Protein AF-A0A3Q2Q1E4-F1 (afdb_monomer_lite)

Secondary structure (DSSP, 8-state):
----------------------TT-----BPPPPPPTTEEEEESS--SS--BPTT-EEEEEESTTEEEES-SEEEB-TTS-BTTTTS--EEEEEEE-TTSSS--EEEEEE-SS-EEEE-

Organism: Fundulus heteroclitus (NCBI:txid8078)

Sequence (119 aa):
RLVLTAAISTPVYNIARGGGETPGGTEFCCAIIRPPRDGGIRYRGLTQEQILPVDYEIEYICRGNRVIVGPKVRKCLPNGTWTDMTQPSRCCKSFISSGLSKHIPQVACRERSQISIQK

pLDDT: mean 70.76, std 18.86, range [31.14, 94.81]

InterPro domains:
  IPR000436 Sushi/SCR/CCP domain [cd00033] (57-83)
  IPR035976 Sushi/SCR/CCP superfamily [SSF57535] (29-88)

Foldseek 3Di:
DDDDPPPPPPVCPVPPVPQDDDPPDRQQFADDDDAAVQWDKDFPPDDPDDTHGFQGKIAIGHHDQWDKDWDGMWGQHSNRYIPPPVIDIHTWHWDQDPPDPDRDTWTWGDDVPDTDTDD

Radius of gyration: 18.71 Å; chains: 1; bounding box: 48×50×46 Å

Structure (mmCIF, N/CA/C/O backbone):
data_AF-A0A3Q2Q1E4-F1
#
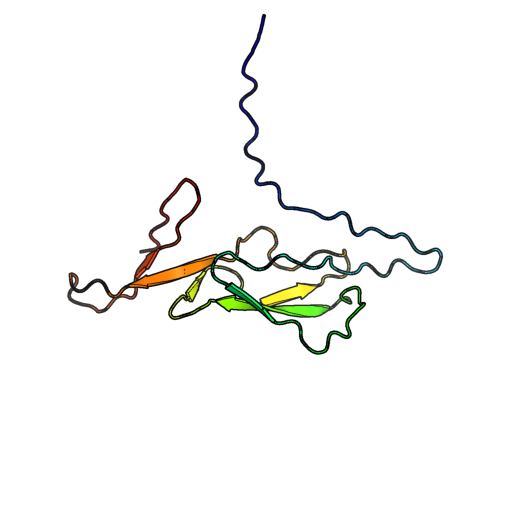_entry.id   AF-A0A3Q2Q1E4-F1
#
loop_
_atom_site.group_PDB
_atom_site.id
_atom_site.type_symbol
_atom_site.label_atom_id
_atom_site.label_alt_id
_atom_site.label_comp_id
_atom_site.label_asym_id
_atom_site.label_entity_id
_atom_site.label_seq_id
_atom_site.pdbx_PDB_ins_code
_atom_site.Cartn_x
_atom_site.Cartn_y
_atom_site.Cartn_z
_atom_site.occupancy
_atom_site.B_iso_or_equiv
_atom_site.auth_seq_id
_atom_site.auth_comp_id
_atom_site.auth_asym_id
_atom_site.auth_atom_id
_atom_site.pdbx_PDB_model_num
ATOM 1 N N . ARG A 1 1 ? -7.265 40.738 -12.253 1.00 44.59 1 ARG A N 1
ATOM 2 C CA . ARG A 1 1 ? -6.795 40.068 -11.015 1.00 44.59 1 ARG A CA 1
ATOM 3 C C . ARG A 1 1 ? -7.721 38.885 -10.743 1.00 44.59 1 ARG A C 1
ATOM 5 O O . ARG A 1 1 ? -8.764 39.086 -10.144 1.00 44.59 1 ARG A O 1
ATOM 12 N N . LEU A 1 2 ? -7.386 37.698 -11.252 1.00 31.14 2 LEU A N 1
ATOM 13 C CA . LEU A 1 2 ? -8.059 36.442 -10.907 1.00 31.14 2 LEU A CA 1
ATOM 14 C C . LEU A 1 2 ? -7.108 35.666 -9.994 1.00 31.14 2 LEU A C 1
ATOM 16 O O . LEU A 1 2 ? -5.985 35.371 -10.391 1.00 31.14 2 LEU A O 1
ATOM 20 N N . VAL A 1 3 ? -7.543 35.377 -8.775 1.00 45.53 3 VAL A N 1
ATOM 21 C CA . VAL A 1 3 ? -6.897 34.425 -7.868 1.00 45.53 3 VAL A CA 1
ATOM 22 C C . VAL A 1 3 ? -7.976 33.427 -7.471 1.00 45.53 3 VAL A C 1
ATOM 24 O O . VAL A 1 3 ? -9.114 33.844 -7.273 1.00 45.53 3 VAL A O 1
ATOM 27 N N . LEU A 1 4 ? -7.573 32.158 -7.335 1.00 37.19 4 LEU A N 1
ATOM 28 C CA . LEU A 1 4 ? -8.321 30.965 -6.899 1.00 37.19 4 LEU A CA 1
ATOM 29 C C . LEU A 1 4 ? -8.584 29.938 -8.011 1.00 37.19 4 LEU A C 1
ATOM 31 O O . LEU A 1 4 ? -9.699 29.459 -8.188 1.00 37.19 4 LEU A O 1
ATOM 35 N N . THR A 1 5 ? -7.525 29.478 -8.683 1.00 43.81 5 THR A N 1
ATOM 36 C CA . THR A 1 5 ? -7.490 28.048 -9.016 1.00 43.81 5 THR A CA 1
ATOM 37 C C . THR A 1 5 ? -7.312 27.307 -7.699 1.00 43.81 5 THR A C 1
ATOM 39 O O . THR A 1 5 ? -6.246 27.376 -7.083 1.00 43.81 5 THR A O 1
ATOM 42 N N . ALA A 1 6 ? -8.393 26.682 -7.233 1.00 40.47 6 ALA A N 1
ATOM 43 C CA . ALA A 1 6 ? -8.384 25.776 -6.100 1.00 40.47 6 ALA A CA 1
ATOM 44 C C . ALA A 1 6 ? -7.168 24.852 -6.212 1.00 40.47 6 ALA A C 1
ATOM 46 O O . ALA A 1 6 ? -6.958 24.210 -7.242 1.00 40.47 6 ALA A O 1
ATOM 47 N N . ALA A 1 7 ? -6.347 24.850 -5.162 1.00 42.97 7 ALA A N 1
ATOM 48 C CA . ALA A 1 7 ? -5.230 23.942 -5.025 1.00 42.97 7 ALA A CA 1
ATOM 49 C C . ALA A 1 7 ? -5.754 22.527 -5.261 1.00 42.97 7 ALA A C 1
ATOM 51 O O . ALA A 1 7 ? -6.541 22.003 -4.470 1.00 42.97 7 ALA A O 1
ATOM 52 N N . ILE A 1 8 ? -5.352 21.939 -6.384 1.00 47.53 8 ILE A N 1
ATOM 53 C CA . ILE A 1 8 ? -5.587 20.537 -6.665 1.00 47.53 8 ILE A CA 1
ATOM 54 C C . ILE A 1 8 ? -4.911 19.804 -5.512 1.00 47.53 8 ILE A C 1
ATOM 56 O O . ILE A 1 8 ? -3.688 19.766 -5.394 1.00 47.53 8 ILE A O 1
ATOM 60 N N . SER A 1 9 ? -5.739 19.274 -4.621 1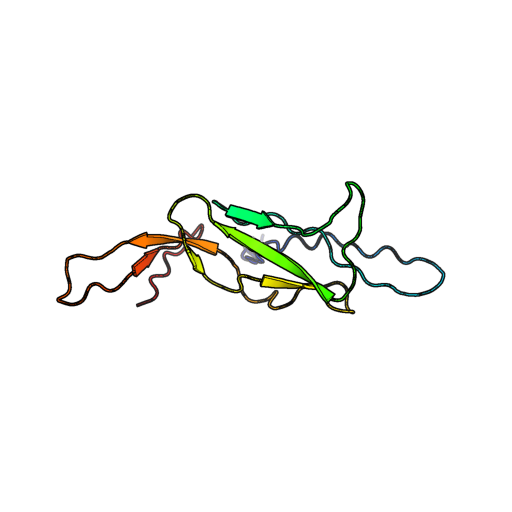.00 43.66 9 SER A N 1
ATOM 61 C CA . SER A 1 9 ? -5.395 18.281 -3.619 1.00 43.66 9 SER A CA 1
ATOM 62 C C . SER A 1 9 ? -4.996 16.992 -4.347 1.00 43.66 9 SER A C 1
ATOM 64 O O . SER A 1 9 ? -5.640 15.955 -4.207 1.00 43.66 9 SER A O 1
ATOM 66 N N . THR A 1 10 ? -3.936 17.030 -5.152 1.00 44.50 10 THR A N 1
ATOM 67 C CA . THR A 1 10 ? -3.188 15.815 -5.419 1.00 44.50 10 THR A CA 1
ATOM 68 C C . THR A 1 10 ? -2.503 15.504 -4.096 1.00 44.50 10 THR A C 1
ATOM 70 O O . THR A 1 10 ? -1.618 16.273 -3.699 1.00 44.50 10 THR A O 1
ATOM 73 N N . PRO A 1 11 ? -2.885 14.448 -3.350 1.00 43.84 11 PRO A N 1
ATOM 74 C CA . PRO A 1 11 ? -1.959 13.923 -2.369 1.00 43.84 11 PRO A CA 1
ATOM 75 C C . PRO A 1 11 ? -0.671 13.699 -3.150 1.00 43.84 11 PRO A C 1
ATOM 77 O O . PRO A 1 11 ? -0.677 13.028 -4.182 1.00 43.84 11 PRO A O 1
ATOM 80 N N . VAL A 1 12 ? 0.395 14.370 -2.725 1.00 47.81 12 VAL A N 1
ATOM 81 C CA . VAL A 1 12 ? 1.734 14.172 -3.259 1.00 47.81 12 VAL A CA 1
ATOM 82 C C . VAL A 1 12 ? 2.087 12.724 -2.922 1.00 47.81 12 VAL A C 1
ATOM 84 O O . VAL A 1 12 ? 2.693 12.428 -1.893 1.00 47.81 12 VAL A O 1
ATOM 87 N N . TYR A 1 13 ? 1.615 11.790 -3.750 1.00 46.94 13 TYR A N 1
ATOM 88 C CA . TYR A 1 13 ? 2.224 10.492 -3.918 1.00 46.94 13 TYR A CA 1
ATOM 89 C C . TYR A 1 13 ? 3.649 10.847 -4.304 1.00 46.94 13 TYR A C 1
ATOM 91 O O . TYR A 1 13 ? 3.897 11.351 -5.396 1.00 46.94 13 TYR A O 1
ATOM 99 N N . ASN A 1 14 ? 4.560 10.722 -3.341 1.00 39.56 14 ASN A N 1
ATOM 100 C CA . ASN A 1 14 ? 5.982 10.896 -3.564 1.00 39.56 14 ASN A CA 1
ATOM 101 C C . ASN A 1 14 ? 6.410 9.780 -4.521 1.00 39.56 14 ASN A C 1
ATOM 103 O O . ASN A 1 14 ? 6.902 8.742 -4.090 1.00 39.56 14 ASN A O 1
ATOM 107 N N . ILE A 1 15 ? 6.170 9.970 -5.816 1.00 51.50 15 ILE A N 1
ATOM 108 C CA . ILE A 1 15 ? 6.846 9.232 -6.864 1.00 51.50 15 ILE A CA 1
ATOM 109 C C . ILE A 1 15 ? 8.253 9.816 -6.841 1.00 51.50 15 ILE A C 1
ATOM 111 O O . ILE A 1 15 ? 8.548 10.803 -7.512 1.00 51.50 15 ILE A O 1
ATOM 115 N N . ALA A 1 16 ? 9.121 9.248 -6.004 1.00 46.56 16 ALA A N 1
ATOM 116 C CA . ALA A 1 16 ? 10.532 9.292 -6.324 1.00 46.56 16 ALA A CA 1
ATOM 117 C C . ALA A 1 16 ? 10.625 8.632 -7.703 1.00 46.56 16 ALA A C 1
ATOM 119 O O . ALA A 1 16 ? 10.367 7.435 -7.828 1.00 46.56 16 ALA A O 1
ATOM 120 N N . ARG A 1 17 ? 10.850 9.431 -8.752 1.00 49.59 17 ARG A N 1
ATOM 121 C CA . ARG A 1 17 ? 11.120 8.934 -10.103 1.00 49.59 17 ARG A CA 1
ATOM 122 C C . ARG A 1 17 ? 12.451 8.185 -10.040 1.00 49.59 17 ARG A C 1
ATOM 124 O O . ARG A 1 17 ? 13.495 8.751 -10.327 1.00 49.59 17 ARG A O 1
ATOM 131 N N . GLY A 1 18 ? 12.418 6.936 -9.591 1.00 48.91 18 GLY A N 1
ATOM 132 C CA . GLY A 1 18 ? 13.511 5.987 -9.736 1.00 48.91 18 GLY A CA 1
ATOM 133 C C . GLY A 1 18 ? 13.439 5.393 -11.134 1.00 48.91 18 GLY A C 1
ATOM 134 O O . GLY A 1 18 ? 13.017 4.259 -11.290 1.00 48.91 18 GLY A O 1
ATOM 135 N N . GLY A 1 19 ? 13.748 6.198 -12.147 1.00 54.09 19 GLY A N 1
ATOM 136 C CA . GLY A 1 19 ? 13.922 5.742 -13.523 1.00 54.09 19 GLY A CA 1
ATOM 137 C C . GLY A 1 19 ? 15.373 5.966 -13.912 1.00 54.09 19 GLY A C 1
ATOM 138 O O . GLY A 1 19 ? 15.683 6.979 -14.526 1.00 54.09 19 GLY A O 1
ATOM 139 N N . GLY A 1 20 ? 16.268 5.088 -13.460 1.00 53.44 20 GLY A N 1
ATOM 140 C CA . GLY A 1 20 ? 17.621 5.027 -14.000 1.00 53.44 20 GLY A CA 1
ATOM 141 C C . GLY A 1 20 ? 17.589 4.162 -15.253 1.00 53.44 20 GLY A C 1
ATOM 142 O O . GLY A 1 20 ? 17.435 2.952 -15.142 1.00 53.44 20 GLY A O 1
ATOM 143 N N . GLU A 1 21 ? 17.680 4.771 -16.432 1.00 53.41 21 GLU A N 1
ATOM 144 C CA . GLU A 1 21 ? 17.854 4.049 -17.694 1.00 53.41 21 GLU A CA 1
ATOM 145 C C . GLU A 1 21 ? 19.312 3.573 -17.782 1.00 53.41 21 GLU A C 1
ATOM 147 O O . GLU A 1 21 ? 20.228 4.370 -17.982 1.00 53.41 21 GLU A O 1
ATOM 152 N N . THR A 1 22 ? 19.551 2.276 -17.585 1.00 49.69 22 THR A N 1
ATOM 153 C CA . THR A 1 22 ? 20.843 1.642 -17.874 1.00 49.69 22 THR A CA 1
ATOM 154 C C . THR A 1 22 ? 20.906 1.225 -19.351 1.00 49.69 22 THR A C 1
ATOM 156 O O . THR A 1 22 ? 19.940 0.666 -19.882 1.00 49.69 22 THR A O 1
ATOM 159 N N . PRO A 1 23 ? 22.033 1.449 -20.054 1.00 51.19 23 PRO A N 1
ATOM 160 C CA . PRO A 1 23 ? 22.199 0.994 -21.428 1.00 51.19 23 PRO A CA 1
ATOM 161 C C . PRO A 1 23 ? 22.536 -0.504 -21.415 1.00 51.19 23 PRO A C 1
ATOM 163 O O . PRO A 1 23 ? 23.682 -0.885 -21.196 1.00 51.19 23 PRO A O 1
ATOM 166 N N . GLY A 1 24 ? 21.529 -1.363 -21.598 1.00 55.31 24 GLY A N 1
ATOM 167 C CA . GLY A 1 24 ? 21.732 -2.820 -21.658 1.00 55.31 24 GLY A CA 1
ATOM 168 C C . GLY A 1 24 ? 20.532 -3.703 -21.302 1.00 55.31 24 GLY A C 1
ATOM 169 O O . GLY A 1 24 ? 20.629 -4.917 -21.435 1.00 55.31 24 GLY A O 1
ATOM 170 N N . GLY A 1 25 ? 19.404 -3.125 -20.884 1.00 48.00 25 GLY A N 1
ATOM 171 C CA . GLY A 1 25 ? 18.174 -3.863 -20.581 1.00 48.00 25 GLY A CA 1
ATOM 172 C C . GLY A 1 25 ? 17.383 -3.148 -19.493 1.00 48.00 25 GLY A C 1
ATOM 173 O O . GLY A 1 25 ? 17.919 -2.847 -18.432 1.00 48.00 25 GLY A O 1
ATOM 174 N N . THR A 1 26 ? 16.120 -2.824 -19.766 1.00 54.22 26 THR A N 1
ATOM 175 C CA . THR A 1 26 ? 15.231 -2.099 -18.849 1.00 54.22 26 THR A CA 1
ATOM 176 C C . THR A 1 26 ? 14.792 -2.998 -17.691 1.00 54.22 26 THR A C 1
ATOM 178 O O . THR A 1 26 ? 13.684 -3.536 -17.705 1.00 54.22 26 THR A O 1
ATOM 181 N N . GLU A 1 27 ? 15.641 -3.194 -16.686 1.00 54.78 27 GLU A N 1
ATOM 182 C CA . GLU A 1 27 ? 15.211 -3.821 -15.435 1.00 54.78 27 GLU A CA 1
ATOM 183 C C . GLU A 1 27 ? 14.541 -2.757 -14.555 1.00 54.78 27 GLU A C 1
ATOM 185 O O . GLU A 1 27 ? 15.181 -2.032 -13.792 1.00 54.78 27 GLU A O 1
ATOM 190 N N . PHE A 1 28 ? 13.224 -2.600 -14.719 1.00 65.44 28 PHE A N 1
ATOM 191 C CA . PHE A 1 28 ? 12.449 -1.687 -13.887 1.00 65.44 28 PHE A CA 1
ATOM 192 C C . PHE A 1 28 ? 12.385 -2.225 -12.465 1.00 65.44 28 PHE A C 1
ATOM 194 O O . PHE A 1 28 ? 11.838 -3.294 -12.207 1.00 65.44 28 PHE A O 1
ATOM 201 N N . CYS A 1 29 ? 12.899 -1.441 -11.533 1.00 75.81 29 CYS A N 1
ATOM 202 C CA . CYS A 1 29 ? 12.895 -1.788 -10.128 1.00 75.81 29 CYS A CA 1
ATOM 203 C C . CYS A 1 29 ? 12.039 -0.811 -9.342 1.00 75.81 29 CYS A C 1
ATOM 205 O O . CYS A 1 29 ? 11.891 0.358 -9.710 1.00 75.81 29 CYS A O 1
ATOM 207 N N . CYS A 1 30 ? 11.475 -1.280 -8.238 1.00 84.44 30 CYS A N 1
ATOM 208 C CA . CYS A 1 30 ? 10.583 -0.446 -7.460 1.00 84.44 30 CYS A CA 1
ATOM 209 C C . CYS A 1 30 ? 11.344 0.478 -6.515 1.00 84.44 30 CYS A C 1
ATOM 211 O O . CYS A 1 30 ? 12.314 0.096 -5.859 1.00 84.44 30 CYS A O 1
ATOM 213 N N . ALA A 1 31 ? 10.850 1.709 -6.395 1.00 82.75 31 ALA A N 1
ATOM 214 C CA . ALA A 1 31 ? 11.370 2.662 -5.428 1.00 82.75 31 ALA A CA 1
ATOM 215 C C . ALA A 1 31 ? 11.060 2.223 -3.987 1.00 82.75 31 ALA A C 1
ATOM 217 O O . ALA A 1 31 ? 9.997 1.659 -3.702 1.00 82.75 31 ALA A O 1
ATOM 218 N N . ILE A 1 32 ? 11.965 2.561 -3.065 1.00 83.75 32 ILE A N 1
ATOM 219 C CA . ILE A 1 32 ? 11.771 2.374 -1.623 1.00 83.75 32 ILE A CA 1
ATOM 220 C C . ILE A 1 32 ? 10.537 3.167 -1.172 1.00 83.75 32 ILE A C 1
ATOM 222 O O . ILE A 1 32 ? 10.442 4.380 -1.383 1.00 83.75 32 ILE A O 1
ATOM 226 N N . ILE A 1 33 ? 9.595 2.492 -0.510 1.00 83.50 33 ILE A N 1
ATOM 227 C CA . ILE A 1 33 ? 8.392 3.128 0.033 1.00 83.50 33 ILE A CA 1
ATOM 228 C C . ILE A 1 33 ? 8.672 3.655 1.445 1.00 83.50 33 ILE A C 1
ATOM 230 O O . ILE A 1 33 ? 9.312 3.002 2.271 1.00 83.50 33 ILE A O 1
ATOM 234 N N . ARG A 1 34 ? 8.135 4.842 1.758 1.00 83.12 34 ARG A N 1
ATOM 235 C CA . ARG A 1 34 ? 8.134 5.369 3.128 1.00 83.12 34 ARG A CA 1
ATOM 236 C C . ARG A 1 34 ? 7.117 4.626 4.000 1.00 83.12 34 ARG A C 1
ATOM 238 O O . ARG A 1 34 ? 5.987 4.413 3.559 1.00 83.12 34 ARG A O 1
ATOM 245 N N . PRO A 1 35 ? 7.467 4.284 5.248 1.00 82.56 35 PRO A N 1
ATOM 246 C CA . PRO A 1 35 ? 6.557 3.571 6.130 1.00 82.56 35 PRO A CA 1
ATOM 247 C C . PRO A 1 35 ? 5.283 4.377 6.436 1.00 82.56 35 PRO A C 1
ATOM 249 O O . PRO A 1 35 ? 5.332 5.610 6.509 1.00 82.56 35 PRO A O 1
ATOM 252 N N . PRO A 1 36 ? 4.141 3.697 6.645 1.00 81.38 36 PRO A N 1
ATOM 253 C CA . PRO A 1 36 ? 2.898 4.344 7.040 1.00 81.38 36 PRO A CA 1
ATOM 254 C C . PRO A 1 36 ? 3.040 5.000 8.419 1.00 81.38 36 PRO A C 1
ATOM 256 O O . PRO A 1 36 ? 3.830 4.574 9.266 1.00 81.38 36 PRO A O 1
ATOM 259 N N . ARG A 1 37 ? 2.237 6.042 8.670 1.00 84.12 37 ARG A N 1
ATOM 260 C CA . ARG A 1 37 ? 2.150 6.670 9.998 1.00 84.12 37 ARG A CA 1
ATOM 261 C C . ARG A 1 37 ? 1.756 5.616 11.034 1.00 84.12 37 ARG A C 1
ATOM 263 O O . ARG A 1 37 ? 0.856 4.823 10.783 1.00 84.12 37 ARG A O 1
ATOM 270 N N . ASP A 1 38 ? 2.403 5.648 12.198 1.00 87.94 38 ASP A N 1
ATOM 271 C CA . ASP A 1 38 ? 2.217 4.668 13.277 1.00 87.94 38 ASP A CA 1
ATOM 272 C C . ASP A 1 38 ? 2.554 3.220 12.867 1.00 87.94 38 ASP A C 1
ATOM 274 O O . ASP A 1 38 ? 2.085 2.268 13.492 1.00 87.94 38 ASP A O 1
ATOM 278 N N . GLY A 1 39 ? 3.384 3.047 11.836 1.00 89.88 39 GLY A N 1
ATOM 279 C CA . GLY A 1 39 ? 3.799 1.751 11.323 1.00 89.88 39 GLY A CA 1
ATOM 280 C C . GLY A 1 39 ? 5.243 1.723 10.827 1.00 89.88 39 GLY A C 1
ATOM 281 O O . GLY A 1 39 ? 6.052 2.609 11.110 1.00 89.88 39 GLY A O 1
ATOM 282 N N . GLY A 1 40 ? 5.563 0.647 10.126 1.00 91.94 40 GLY A N 1
ATOM 283 C CA . GLY A 1 40 ? 6.851 0.333 9.531 1.00 91.94 40 GLY A CA 1
ATOM 284 C C . GLY A 1 40 ? 6.663 -0.501 8.266 1.00 91.94 40 GLY A C 1
ATOM 285 O O . GLY A 1 40 ? 5.544 -0.889 7.923 1.00 91.94 40 GLY A O 1
ATOM 286 N N . ILE A 1 41 ? 7.770 -0.775 7.583 1.00 91.50 41 ILE A N 1
ATOM 287 C CA . ILE A 1 41 ? 7.823 -1.702 6.452 1.00 91.50 41 ILE A CA 1
ATOM 288 C C . ILE A 1 41 ? 8.888 -2.739 6.764 1.00 91.50 41 ILE A C 1
ATOM 290 O O . ILE A 1 41 ? 9.991 -2.393 7.186 1.00 91.50 41 ILE A O 1
ATOM 294 N N . ARG A 1 42 ? 8.546 -4.006 6.558 1.00 90.62 42 ARG A N 1
ATOM 295 C CA . ARG A 1 42 ? 9.467 -5.124 6.690 1.00 90.62 42 ARG A CA 1
ATOM 296 C C . ARG A 1 42 ? 9.965 -5.511 5.308 1.00 90.62 42 ARG A C 1
ATOM 298 O O . ARG A 1 42 ? 9.233 -6.116 4.526 1.00 90.62 42 ARG A O 1
ATOM 305 N N . TYR A 1 43 ? 11.219 -5.180 5.048 1.00 88.00 43 TYR A N 1
ATOM 306 C CA . TYR A 1 43 ? 11.950 -5.644 3.880 1.00 88.00 43 TYR A CA 1
ATOM 307 C C . TYR A 1 43 ? 12.623 -6.985 4.212 1.00 88.00 43 TYR A C 1
ATOM 309 O O . TYR A 1 43 ? 13.248 -7.119 5.265 1.00 88.00 43 TYR A O 1
ATOM 317 N N . ARG A 1 44 ? 12.444 -8.013 3.374 1.00 85.69 44 ARG A N 1
ATOM 318 C CA . ARG A 1 44 ? 13.094 -9.327 3.551 1.00 85.69 44 ARG A CA 1
ATOM 319 C C . ARG A 1 44 ? 14.420 -9.367 2.802 1.00 85.69 44 ARG A C 1
ATOM 321 O O . ARG A 1 44 ? 14.430 -9.164 1.596 1.00 85.69 44 ARG A O 1
ATOM 328 N N . GLY A 1 45 ? 15.509 -9.678 3.501 1.00 79.06 45 GLY A N 1
ATOM 329 C CA . GLY A 1 45 ? 16.790 -9.977 2.852 1.00 79.06 45 GLY A CA 1
ATOM 330 C C . GLY A 1 45 ? 17.406 -8.814 2.070 1.00 79.06 45 GLY A C 1
ATOM 331 O O . GLY A 1 45 ? 18.093 -9.065 1.090 1.00 79.06 45 GLY A O 1
ATOM 332 N N . LEU A 1 46 ? 17.153 -7.561 2.469 1.00 71.75 46 LEU A N 1
ATOM 333 C CA . LEU A 1 46 ? 17.860 -6.417 1.892 1.00 71.75 46 LEU A CA 1
ATOM 334 C C . LEU A 1 46 ? 19.238 -6.257 2.532 1.00 71.75 46 LEU A C 1
ATOM 336 O O . LEU A 1 46 ? 19.340 -6.068 3.746 1.00 71.75 46 LEU A O 1
ATOM 340 N N . THR A 1 47 ? 20.273 -6.281 1.699 1.00 59.97 47 THR A N 1
ATOM 341 C CA . THR A 1 47 ? 21.585 -5.695 1.985 1.00 59.97 47 THR A CA 1
ATOM 342 C C . THR A 1 47 ? 21.520 -4.178 1.765 1.00 59.97 47 THR A C 1
ATOM 344 O O . THR A 1 47 ? 20.623 -3.676 1.091 1.00 59.97 47 THR A O 1
ATOM 347 N N . GLN A 1 48 ? 22.402 -3.430 2.425 1.00 57.28 48 GLN A N 1
ATOM 348 C CA . GLN A 1 48 ? 22.261 -1.999 2.730 1.00 57.28 48 GLN A CA 1
ATOM 349 C C . GLN A 1 48 ? 22.149 -1.062 1.504 1.00 57.28 48 GLN A C 1
ATOM 351 O O . GLN A 1 48 ? 21.664 0.064 1.637 1.00 57.28 48 GLN A O 1
ATOM 356 N N . GLU A 1 49 ? 22.475 -1.547 0.305 1.00 61.28 49 GLU A N 1
ATOM 357 C CA . GLU A 1 49 ? 22.361 -0.833 -0.963 1.00 61.28 49 GLU A CA 1
ATOM 358 C C . GLU A 1 49 ? 21.601 -1.652 -2.016 1.00 61.28 49 GLU A C 1
ATOM 360 O O . GLU A 1 49 ? 22.240 -2.246 -2.874 1.00 61.28 49 GLU A O 1
ATOM 365 N N . GLN A 1 50 ? 20.262 -1.696 -2.054 1.00 64.94 50 GLN A N 1
ATOM 366 C CA . GLN A 1 50 ? 19.643 -2.257 -3.264 1.00 64.94 50 GLN A CA 1
ATOM 367 C C . GLN A 1 50 ? 18.210 -1.823 -3.573 1.00 64.94 50 GLN A C 1
ATOM 369 O O . GLN A 1 50 ? 17.254 -2.025 -2.826 1.00 64.94 50 GLN A O 1
ATOM 374 N N . ILE A 1 51 ? 18.121 -1.236 -4.762 1.00 69.06 51 ILE A N 1
ATOM 375 C CA . ILE A 1 51 ? 17.104 -1.429 -5.792 1.00 69.06 51 ILE A CA 1
ATOM 376 C C . ILE A 1 51 ? 16.257 -2.707 -5.566 1.00 69.06 51 ILE A C 1
ATOM 378 O O . ILE A 1 51 ? 16.804 -3.796 -5.413 1.00 69.06 51 ILE A O 1
ATOM 382 N N . LEU A 1 52 ? 14.922 -2.577 -5.553 1.00 81.50 52 LEU A N 1
ATOM 383 C CA . LEU A 1 52 ? 13.998 -3.681 -5.250 1.00 81.50 52 LEU A CA 1
ATOM 384 C C . LEU A 1 52 ? 13.586 -4.402 -6.543 1.00 81.50 52 LEU A C 1
ATOM 386 O O . LEU A 1 52 ? 12.948 -3.756 -7.383 1.00 81.50 52 LEU A O 1
ATOM 390 N N . PRO A 1 53 ? 13.925 -5.695 -6.711 1.00 85.25 53 PRO A N 1
ATOM 391 C CA . PRO A 1 53 ? 13.700 -6.400 -7.967 1.00 85.25 53 PRO A CA 1
ATOM 392 C C . PRO A 1 53 ? 12.211 -6.621 -8.238 1.00 85.25 53 PRO A C 1
ATOM 394 O O . PRO A 1 53 ? 11.368 -6.548 -7.338 1.00 85.25 53 PRO A O 1
ATOM 397 N N . VAL A 1 54 ? 11.888 -6.931 -9.491 1.00 86.62 54 VAL A N 1
ATOM 398 C CA . VAL A 1 54 ? 10.548 -7.383 -9.878 1.00 86.62 54 VAL A CA 1
ATOM 399 C C . VAL A 1 54 ? 10.147 -8.587 -9.028 1.00 86.62 54 VAL A C 1
ATOM 401 O O . VAL A 1 54 ? 10.976 -9.398 -8.624 1.00 86.62 54 VAL A O 1
ATOM 404 N N . ASP A 1 55 ? 8.863 -8.659 -8.699 1.00 88.69 55 ASP A N 1
ATOM 405 C CA . ASP A 1 55 ? 8.264 -9.640 -7.805 1.00 88.69 55 ASP A CA 1
ATOM 406 C C . ASP A 1 55 ? 8.679 -9.557 -6.328 1.00 88.69 55 ASP A C 1
ATOM 408 O O . ASP A 1 55 ? 8.149 -10.310 -5.508 1.00 88.69 55 ASP A O 1
ATOM 412 N N . TYR A 1 56 ? 9.536 -8.603 -5.950 1.00 89.50 56 TYR A N 1
ATOM 413 C CA . TYR A 1 56 ? 9.891 -8.378 -4.554 1.00 89.50 56 TYR A CA 1
ATOM 414 C C . TYR A 1 56 ? 8.682 -7.940 -3.722 1.00 89.50 56 TYR A C 1
ATOM 416 O O . TYR A 1 56 ? 7.929 -7.049 -4.118 1.00 89.50 56 TYR A O 1
ATOM 424 N N . GLU A 1 57 ? 8.526 -8.512 -2.530 1.00 92.81 57 GLU A N 1
ATOM 425 C CA . GLU A 1 57 ? 7.410 -8.214 -1.633 1.00 92.81 57 GLU A CA 1
ATOM 426 C C . GLU A 1 57 ? 7.841 -7.451 -0.382 1.00 92.81 57 GLU A C 1
ATOM 428 O O . GLU A 1 57 ? 8.791 -7.818 0.318 1.00 92.81 57 GLU A O 1
ATOM 433 N N . ILE A 1 58 ? 7.056 -6.433 -0.040 1.00 92.00 58 ILE A N 1
ATOM 434 C CA . ILE A 1 58 ? 7.138 -5.728 1.238 1.00 92.00 58 ILE A CA 1
ATOM 435 C C . ILE A 1 58 ? 5.892 -5.994 2.071 1.00 92.00 58 ILE A C 1
ATOM 437 O O . ILE A 1 58 ? 4.792 -6.132 1.539 1.00 92.00 58 ILE A O 1
ATOM 441 N N . GLU A 1 59 ? 6.047 -6.001 3.393 1.00 93.88 59 GLU A N 1
ATOM 442 C CA . GLU A 1 59 ? 4.918 -6.084 4.322 1.00 93.88 59 GLU A CA 1
ATOM 443 C C . GLU A 1 59 ? 4.855 -4.838 5.207 1.00 93.88 59 GLU A C 1
ATOM 445 O O . GLU A 1 59 ? 5.833 -4.474 5.867 1.00 93.88 59 GLU A O 1
ATOM 450 N N . TYR A 1 60 ? 3.685 -4.205 5.259 1.00 93.31 60 TYR A N 1
ATOM 451 C CA . TYR A 1 60 ? 3.394 -3.155 6.223 1.00 93.31 60 TYR A CA 1
ATOM 452 C C . TYR A 1 60 ? 3.125 -3.740 7.607 1.00 93.31 60 TYR A C 1
ATOM 454 O O . TYR A 1 60 ? 2.365 -4.696 7.776 1.00 93.31 60 TYR A O 1
ATOM 462 N N . ILE A 1 61 ? 3.709 -3.102 8.616 1.00 93.31 61 ILE A N 1
ATOM 463 C CA . ILE A 1 61 ? 3.542 -3.467 10.022 1.00 93.31 61 ILE A CA 1
ATOM 464 C C . ILE A 1 61 ? 3.021 -2.251 10.777 1.00 93.31 61 ILE A C 1
ATOM 466 O O . ILE A 1 61 ? 3.528 -1.147 10.599 1.00 93.31 61 ILE A O 1
ATOM 470 N N . CYS A 1 62 ? 2.035 -2.445 11.648 1.00 91.88 62 CYS A N 1
ATOM 471 C CA . CYS A 1 62 ? 1.541 -1.396 12.532 1.00 91.88 62 CYS A CA 1
ATOM 472 C C . CYS A 1 62 ? 2.169 -1.497 13.922 1.00 91.88 62 CYS A C 1
ATOM 474 O O . CYS A 1 62 ? 2.429 -2.588 14.420 1.00 91.88 62 CYS A O 1
ATOM 476 N N . ARG A 1 63 ? 2.437 -0.347 14.549 1.00 90.50 63 ARG A N 1
ATOM 477 C CA . ARG A 1 63 ? 2.987 -0.280 15.909 1.00 90.50 63 ARG A CA 1
ATOM 478 C C . ARG A 1 63 ? 1.878 -0.440 16.948 1.00 90.50 63 ARG A C 1
ATOM 480 O O . ARG A 1 63 ? 0.795 0.132 16.800 1.00 90.50 63 ARG A O 1
ATOM 487 N N . GLY A 1 64 ? 2.187 -1.129 18.044 1.00 88.50 64 GLY A N 1
ATOM 488 C CA . GLY A 1 64 ? 1.258 -1.338 19.156 1.00 88.50 64 GLY A CA 1
ATOM 489 C C . GLY A 1 64 ? 0.039 -2.174 18.757 1.00 88.50 64 GLY A C 1
ATOM 490 O O . GLY A 1 64 ? 0.150 -3.100 17.964 1.00 88.50 64 GLY A O 1
ATOM 491 N N . ASN A 1 65 ? -1.135 -1.827 19.286 1.00 84.12 65 ASN A N 1
ATOM 492 C CA . ASN A 1 65 ? -2.405 -2.538 19.070 1.00 84.12 65 ASN A CA 1
ATOM 493 C C . ASN A 1 65 ? -3.198 -2.045 17.842 1.00 84.12 65 ASN A C 1
ATOM 495 O O . ASN A 1 65 ? -4.430 -2.090 17.815 1.00 84.12 65 ASN A O 1
ATOM 499 N N . ARG A 1 66 ? -2.505 -1.496 16.846 1.00 88.50 66 ARG A N 1
ATOM 500 C CA . ARG A 1 66 ? -3.132 -0.949 15.641 1.00 88.50 66 ARG A CA 1
ATOM 501 C C . ARG A 1 66 ? -3.269 -2.016 14.571 1.00 88.50 66 ARG A C 1
AT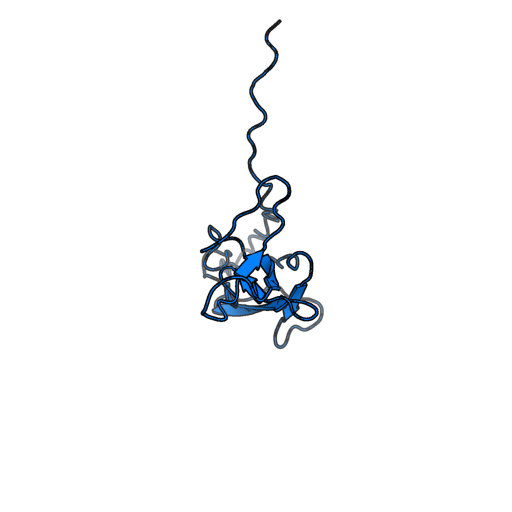OM 503 O O . ARG A 1 66 ? -2.440 -2.913 14.464 1.00 88.50 66 ARG A O 1
ATOM 510 N N . VAL A 1 67 ? -4.286 -1.857 13.739 1.00 88.62 67 VAL A N 1
ATOM 511 C CA . VAL A 1 67 ? -4.584 -2.752 12.621 1.00 88.62 67 VAL A CA 1
ATOM 512 C C . VAL A 1 67 ? -4.330 -2.037 11.299 1.00 88.62 67 VAL A C 1
ATOM 514 O O . VAL A 1 67 ? -4.535 -0.826 11.192 1.00 88.62 67 VAL A O 1
ATOM 517 N N . ILE A 1 68 ? -3.854 -2.778 10.300 1.00 89.75 68 ILE A N 1
ATOM 518 C CA . ILE A 1 68 ? -3.669 -2.252 8.948 1.00 89.75 68 ILE A CA 1
ATOM 519 C C . ILE A 1 68 ? -5.023 -2.237 8.227 1.00 89.75 68 ILE A C 1
ATOM 521 O O . ILE A 1 68 ? -5.741 -3.233 8.223 1.00 89.75 68 ILE A O 1
ATOM 525 N N . VAL A 1 69 ? -5.372 -1.100 7.634 1.00 90.56 69 VAL A N 1
ATOM 526 C CA . VAL A 1 69 ? -6.519 -0.937 6.733 1.00 90.56 69 VAL A CA 1
ATOM 527 C C . VAL A 1 69 ? -5.972 -0.648 5.342 1.00 90.56 69 VAL A C 1
ATOM 529 O O . VAL A 1 69 ? -5.189 0.290 5.184 1.00 90.56 69 VAL A O 1
ATOM 532 N N . GLY A 1 70 ? -6.377 -1.447 4.357 1.00 89.56 70 GLY A N 1
ATOM 533 C CA . GLY A 1 70 ? -5.818 -1.453 3.002 1.00 89.56 70 GLY A CA 1
ATOM 534 C C . GLY A 1 70 ? -4.822 -2.603 2.771 1.00 89.56 70 GLY A C 1
ATOM 535 O O . GLY A 1 70 ? -4.685 -3.478 3.630 1.00 89.56 70 GLY A O 1
ATOM 536 N N . PRO A 1 71 ? -4.121 -2.619 1.622 1.00 93.06 71 PRO A N 1
ATOM 537 C CA . PRO A 1 71 ? -3.188 -3.687 1.264 1.00 93.06 71 PRO A CA 1
ATOM 538 C C . PRO A 1 71 ? -2.067 -3.832 2.299 1.00 93.06 71 PRO A C 1
ATOM 540 O O . PRO A 1 71 ? -1.326 -2.881 2.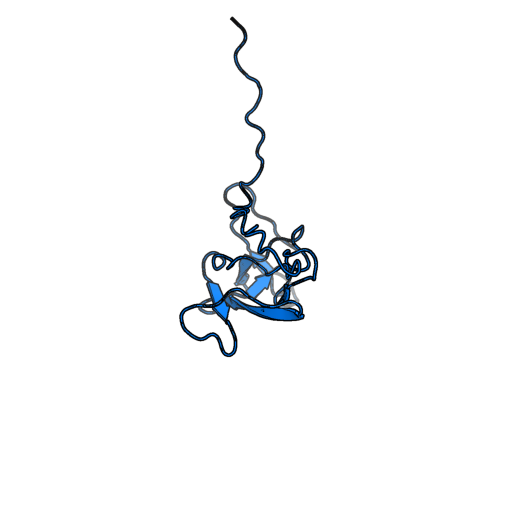561 1.00 93.06 71 PRO A O 1
ATOM 543 N N . LYS A 1 72 ? -1.930 -5.018 2.901 1.00 93.88 72 LYS A N 1
ATOM 544 C CA . LYS A 1 72 ? -0.870 -5.305 3.883 1.00 93.88 72 LYS A CA 1
ATOM 545 C C . LYS A 1 72 ? 0.468 -5.613 3.216 1.00 93.88 72 LYS A C 1
ATOM 547 O O . LYS A 1 72 ? 1.512 -5.209 3.723 1.00 93.88 72 LYS A O 1
ATOM 552 N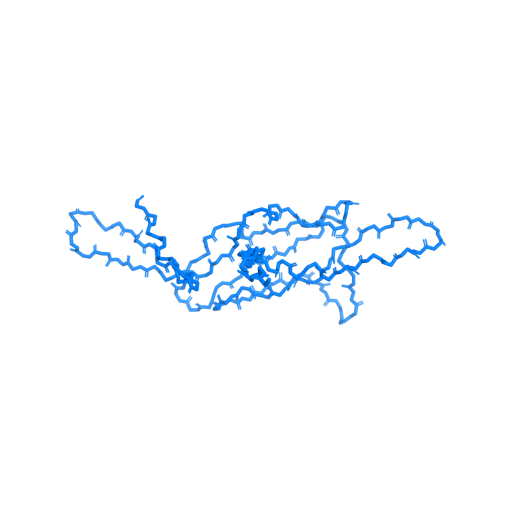 N . VAL A 1 73 ? 0.422 -6.333 2.102 1.00 94.81 73 VAL A N 1
ATOM 553 C CA . VAL A 1 73 ? 1.587 -6.725 1.311 1.00 94.81 73 VAL A CA 1
ATOM 554 C C . VAL A 1 73 ? 1.517 -5.994 -0.016 1.00 94.81 73 VAL A C 1
ATOM 556 O O . VAL A 1 73 ? 0.434 -5.847 -0.582 1.00 94.81 73 VAL A O 1
ATOM 559 N N . ARG A 1 74 ? 2.663 -5.519 -0.497 1.00 94.38 74 ARG A N 1
ATOM 560 C CA . ARG A 1 74 ? 2.791 -4.990 -1.852 1.00 94.38 74 ARG A CA 1
ATOM 561 C C . ARG A 1 74 ? 3.924 -5.686 -2.570 1.00 94.38 74 ARG A C 1
ATOM 563 O O . ARG A 1 74 ? 4.961 -5.950 -1.965 1.00 94.38 74 ARG A O 1
ATOM 570 N N . LYS A 1 75 ? 3.713 -5.933 -3.857 1.00 93.56 75 LYS A N 1
ATOM 571 C CA . LYS A 1 75 ? 4.656 -6.620 -4.731 1.00 93.56 75 LYS A CA 1
ATOM 572 C C . LYS A 1 75 ? 5.177 -5.667 -5.801 1.00 93.56 75 LYS A C 1
ATOM 574 O O . LYS A 1 75 ? 4.406 -4.857 -6.319 1.00 93.56 75 LYS A O 1
ATOM 579 N N . CYS A 1 76 ? 6.469 -5.730 -6.094 1.00 90.31 76 CYS A N 1
ATOM 580 C CA . CYS A 1 76 ? 7.075 -4.950 -7.158 1.00 90.31 76 CYS A CA 1
ATOM 581 C C . CYS A 1 76 ? 6.691 -5.527 -8.522 1.00 90.31 76 CYS A C 1
ATOM 583 O O . CYS A 1 76 ? 6.787 -6.733 -8.743 1.00 90.31 76 CYS A O 1
ATOM 585 N N . LEU A 1 77 ? 6.237 -4.674 -9.431 1.00 89.38 77 LEU A N 1
ATOM 586 C CA . LEU A 1 77 ? 5.793 -5.049 -10.767 1.00 89.38 77 LEU A CA 1
ATOM 587 C C . LEU A 1 77 ? 6.888 -4.768 -11.811 1.00 89.38 77 LEU A C 1
ATOM 589 O O . LEU A 1 77 ? 7.692 -3.855 -11.615 1.00 89.38 77 LEU A O 1
ATOM 593 N N . PRO A 1 78 ? 6.859 -5.449 -12.976 1.00 86.38 78 PRO A N 1
ATOM 594 C CA . PRO A 1 78 ? 7.800 -5.213 -14.080 1.00 86.38 78 PRO A CA 1
ATOM 595 C C . PRO A 1 78 ? 7.780 -3.796 -14.668 1.00 86.38 78 PRO A C 1
ATOM 597 O O . PRO A 1 78 ? 8.610 -3.469 -15.502 1.00 86.38 78 PRO A O 1
ATOM 600 N N . ASN A 1 79 ? 6.816 -2.958 -14.282 1.00 84.56 79 ASN A N 1
ATOM 601 C CA . ASN A 1 79 ? 6.727 -1.554 -14.686 1.00 84.56 79 ASN A CA 1
ATOM 602 C C . ASN A 1 79 ? 7.389 -0.597 -13.669 1.00 84.56 79 ASN A C 1
ATOM 604 O O . ASN A 1 79 ? 7.215 0.617 -13.776 1.00 84.56 79 ASN A O 1
ATOM 608 N N . GLY A 1 80 ? 8.078 -1.124 -12.647 1.00 83.88 80 GLY A N 1
ATOM 609 C CA . GLY A 1 80 ? 8.752 -0.338 -11.607 1.00 83.88 80 GLY A CA 1
ATOM 610 C C . GLY A 1 80 ? 7.809 0.258 -10.557 1.00 83.88 80 GLY A C 1
ATOM 611 O O . GLY A 1 80 ? 8.204 1.125 -9.774 1.00 83.88 80 GLY A O 1
ATOM 612 N N . THR A 1 81 ? 6.549 -0.183 -10.528 1.00 87.62 81 THR A N 1
ATOM 613 C CA . THR A 1 81 ? 5.548 0.249 -9.543 1.00 87.62 81 THR A CA 1
ATOM 614 C C . THR A 1 81 ? 5.150 -0.888 -8.613 1.00 87.62 81 THR A C 1
ATOM 616 O O . THR A 1 81 ? 5.428 -2.054 -8.863 1.00 87.62 81 THR A O 1
ATOM 619 N N . TRP A 1 82 ? 4.480 -0.549 -7.518 1.00 90.50 82 TRP A N 1
ATOM 620 C CA . TRP A 1 82 ? 3.966 -1.533 -6.573 1.00 90.50 82 TRP A CA 1
ATOM 621 C C . TRP A 1 82 ? 2.522 -1.927 -6.896 1.00 90.50 82 TRP A C 1
ATOM 623 O O . TRP A 1 82 ? 1.777 -1.146 -7.490 1.00 90.50 82 TRP A O 1
ATOM 633 N N . THR A 1 83 ? 2.087 -3.102 -6.446 1.00 92.25 83 THR A N 1
ATOM 634 C CA . THR A 1 83 ? 0.663 -3.469 -6.469 1.00 92.25 83 THR A CA 1
ATOM 635 C C . THR A 1 83 ? -0.189 -2.506 -5.632 1.00 92.25 83 THR A C 1
ATOM 637 O O . THR A 1 83 ? 0.283 -1.892 -4.669 1.00 92.25 83 THR A O 1
ATOM 640 N N . ASP A 1 84 ? -1.464 -2.370 -6.012 1.00 90.75 84 ASP A N 1
ATOM 641 C CA . ASP A 1 84 ? -2.497 -1.635 -5.267 1.00 90.75 84 ASP A CA 1
ATOM 642 C C . ASP A 1 84 ? -2.139 -0.179 -4.927 1.00 90.75 84 ASP A C 1
ATOM 644 O O . ASP A 1 84 ? -2.518 0.356 -3.883 1.00 90.75 84 ASP A O 1
ATOM 648 N N . MET A 1 85 ? -1.411 0.497 -5.820 1.00 85.56 85 MET A N 1
ATOM 649 C CA . MET A 1 85 ? -0.977 1.887 -5.623 1.00 85.56 85 MET A CA 1
ATOM 650 C C . MET A 1 85 ? -2.132 2.879 -5.445 1.00 85.56 85 MET A C 1
ATOM 652 O O . MET A 1 85 ? -1.940 3.916 -4.813 1.00 85.56 85 MET A O 1
ATOM 656 N N . THR A 1 86 ? -3.326 2.552 -5.941 1.00 85.94 86 THR A N 1
ATOM 657 C CA . THR A 1 86 ? -4.546 3.353 -5.772 1.00 85.94 86 THR A CA 1
ATOM 658 C C . THR A 1 86 ? -5.195 3.191 -4.394 1.00 85.94 86 THR A C 1
ATOM 660 O O . THR A 1 86 ? -6.026 4.017 -4.018 1.00 85.94 86 THR A O 1
ATOM 663 N N . GLN A 1 87 ? -4.818 2.166 -3.621 1.00 86.38 87 GLN A N 1
ATOM 664 C CA . GLN A 1 87 ? -5.385 1.875 -2.305 1.00 86.38 87 GLN A CA 1
ATOM 665 C C . GLN A 1 87 ? -4.400 2.250 -1.186 1.00 86.38 87 GLN A C 1
ATOM 667 O O . GLN A 1 87 ? -3.332 1.638 -1.070 1.00 86.38 87 GLN A O 1
ATOM 672 N N . PRO A 1 88 ? -4.718 3.235 -0.327 1.00 86.50 88 PRO A N 1
ATOM 673 C CA . PRO A 1 88 ? -3.822 3.638 0.749 1.00 86.50 88 PRO A CA 1
ATOM 674 C C . PRO A 1 88 ? -3.820 2.624 1.901 1.00 86.50 88 PRO A C 1
ATOM 676 O O . PRO A 1 88 ? -4.873 2.266 2.428 1.00 86.50 88 PRO A O 1
ATOM 679 N N . SER A 1 89 ? -2.626 2.248 2.363 1.00 88.62 89 SER A N 1
ATOM 680 C CA . SER A 1 89 ? -2.435 1.413 3.556 1.00 88.62 89 SER A CA 1
ATOM 681 C C . SER A 1 89 ? -2.217 2.283 4.799 1.00 88.62 89 SER A C 1
ATOM 683 O O . SER A 1 89 ? -1.313 3.123 4.834 1.00 88.62 89 SER A O 1
ATOM 685 N N . ARG A 1 90 ? -3.051 2.112 5.833 1.00 89.31 90 ARG A N 1
ATOM 686 C CA . ARG A 1 90 ? -3.053 2.957 7.044 1.00 89.31 90 ARG A CA 1
ATOM 687 C C . ARG A 1 90 ? -3.109 2.123 8.319 1.00 89.31 90 ARG A C 1
ATOM 689 O O . ARG A 1 90 ? -3.871 1.169 8.401 1.00 89.31 90 ARG A O 1
ATOM 696 N N . CYS A 1 91 ? -2.348 2.525 9.335 1.00 89.38 91 CYS A N 1
ATOM 697 C CA . CYS A 1 91 ? -2.415 1.920 10.664 1.00 89.38 91 CYS A CA 1
ATOM 698 C C . CYS A 1 91 ? -3.451 2.631 11.533 1.00 89.38 91 CYS A C 1
ATOM 700 O O . CYS A 1 91 ? -3.257 3.769 11.973 1.00 89.38 91 CYS A O 1
ATOM 702 N N . CYS A 1 92 ? -4.548 1.940 11.809 1.00 87.62 92 CYS A N 1
ATOM 703 C CA . CYS A 1 92 ? -5.721 2.490 12.469 1.00 87.62 92 CYS A CA 1
ATOM 704 C C . CYS A 1 92 ? -5.908 1.862 13.851 1.00 87.62 92 CYS A C 1
ATOM 706 O O . CYS A 1 92 ? -5.495 0.728 14.100 1.00 87.62 92 CYS A O 1
ATOM 708 N N . LYS A 1 93 ? -6.477 2.620 14.791 1.00 86.12 93 LYS A N 1
ATOM 709 C CA . LYS A 1 93 ? -6.759 2.086 16.128 1.00 86.12 93 LYS A CA 1
ATOM 710 C C . LYS A 1 93 ? -8.025 1.240 16.053 1.00 86.12 93 LYS A C 1
ATOM 712 O O . LYS A 1 93 ? -9.026 1.703 15.511 1.00 86.12 93 LYS A O 1
ATOM 717 N N . SER A 1 94 ? -7.957 0.025 16.586 1.00 79.19 94 SER A N 1
ATOM 718 C CA . SER A 1 94 ? -9.134 -0.806 16.819 1.00 79.19 94 SER A CA 1
ATOM 719 C C . SER A 1 94 ? -9.684 -0.489 18.208 1.00 79.19 94 SER A C 1
ATOM 721 O O . SER A 1 94 ? -8.919 -0.431 19.174 1.00 79.19 94 SER A O 1
ATOM 723 N N . PHE A 1 95 ? -10.987 -0.253 18.305 1.00 72.81 95 PHE A N 1
ATOM 724 C CA . PHE A 1 95 ? -11.696 -0.063 19.562 1.00 72.81 95 PHE A CA 1
ATOM 725 C C . PHE A 1 95 ? -12.889 -1.013 19.615 1.00 72.81 95 PHE A C 1
ATOM 727 O O . PHE A 1 95 ? -13.611 -1.192 18.635 1.00 72.81 95 PHE A O 1
ATOM 734 N N . ILE A 1 96 ? -13.116 -1.603 20.783 1.00 65.19 96 ILE A N 1
ATOM 735 C CA . ILE A 1 96 ? -14.340 -2.348 21.055 1.00 65.19 96 ILE A CA 1
ATOM 736 C C . ILE A 1 96 ? -15.381 -1.327 21.506 1.00 65.19 96 ILE A C 1
ATOM 738 O O . ILE A 1 96 ? -15.245 -0.755 22.587 1.00 65.19 96 ILE A O 1
ATOM 742 N N . SER A 1 97 ? -16.411 -1.069 20.694 1.00 58.34 97 SER A N 1
ATOM 743 C CA . SER A 1 97 ? -17.553 -0.297 21.186 1.00 58.34 97 SER A CA 1
ATOM 744 C C . SER A 1 97 ? -18.378 -1.202 22.101 1.00 58.34 97 SER A C 1
ATOM 746 O O . SER A 1 97 ? -18.962 -2.178 21.636 1.00 58.34 97 SER A O 1
ATOM 748 N N . SER A 1 98 ? -18.445 -0.889 23.391 1.00 58.09 98 SER A N 1
ATOM 749 C CA . SER A 1 98 ? -19.264 -1.613 24.376 1.00 58.09 98 SER A CA 1
ATOM 750 C C . SER A 1 98 ? -20.771 -1.309 24.277 1.00 58.09 98 SER A C 1
ATOM 752 O O . SER A 1 98 ? -21.549 -1.826 25.068 1.00 58.09 98 SER A O 1
ATOM 754 N N . GLY A 1 99 ? -21.196 -0.477 23.317 1.00 58.41 99 GLY A N 1
ATOM 755 C CA . GLY A 1 99 ? -22.565 0.048 23.211 1.00 58.41 99 GLY A CA 1
ATOM 756 C C . GLY A 1 99 ? -23.526 -0.705 22.284 1.00 58.41 99 GLY A C 1
ATOM 757 O O . GLY A 1 99 ? -24.649 -0.252 22.095 1.00 58.41 99 GLY A O 1
ATOM 758 N N . LEU A 1 100 ? -23.122 -1.825 21.682 1.00 51.41 100 LEU A N 1
ATOM 759 C CA . LEU A 1 100 ? -24.001 -2.664 20.862 1.00 51.41 100 LEU A CA 1
ATOM 760 C C . LEU A 1 100 ? -23.881 -4.101 21.362 1.00 51.41 100 LEU A C 1
ATOM 762 O O . LEU A 1 100 ? -22.785 -4.551 21.674 1.00 51.41 100 LEU A O 1
ATOM 766 N N . SER A 1 101 ? -25.000 -4.827 21.412 1.00 60.72 101 SER A N 1
ATOM 767 C CA . SER A 1 101 ? -25.150 -6.219 21.885 1.00 60.72 101 SER A CA 1
ATOM 768 C C . SER A 1 101 ? -24.243 -7.265 21.189 1.00 60.72 101 SER A C 1
ATOM 770 O O . SER A 1 101 ? -24.415 -8.466 21.380 1.00 60.72 101 SER A O 1
ATOM 772 N N . LYS A 1 102 ? -23.287 -6.834 20.362 1.00 56.56 102 LYS A N 1
ATOM 773 C CA . LYS A 1 102 ? -22.253 -7.627 19.704 1.00 56.56 102 LYS A CA 1
ATOM 774 C C . LYS A 1 102 ? -20.937 -6.856 19.836 1.00 56.56 102 LYS A C 1
ATOM 776 O O . LYS A 1 102 ? -20.879 -5.691 19.449 1.00 56.56 102 LYS A O 1
ATOM 781 N N . HIS A 1 103 ? -19.887 -7.495 20.353 1.00 55.03 103 HIS A N 1
ATOM 782 C CA . HIS A 1 103 ? -18.521 -6.965 20.314 1.00 55.03 103 HIS A CA 1
ATOM 783 C C . HIS A 1 103 ? -18.072 -6.816 18.851 1.00 55.03 103 HIS A C 1
ATOM 785 O O . HIS A 1 103 ? -17.476 -7.727 18.283 1.00 55.03 103 HIS A O 1
ATOM 791 N N . ILE A 1 104 ? -18.396 -5.689 18.217 1.00 56.25 104 ILE A N 1
ATOM 792 C CA . ILE A 1 104 ? -17.973 -5.380 16.850 1.00 56.25 104 ILE A CA 1
ATOM 793 C C . ILE A 1 104 ? -16.677 -4.566 16.956 1.00 56.25 104 ILE A C 1
ATOM 795 O O . ILE A 1 104 ? -16.698 -3.477 17.539 1.00 56.25 104 ILE A O 1
ATOM 799 N N . PRO A 1 105 ? -15.539 -5.071 16.446 1.00 60.44 105 PRO A N 1
ATOM 800 C CA . PRO A 1 105 ? -14.308 -4.296 16.399 1.00 60.44 105 PRO A CA 1
ATOM 801 C C . PRO A 1 105 ? -14.491 -3.126 15.428 1.00 60.44 105 PRO A C 1
ATOM 803 O O . PRO A 1 105 ? -14.617 -3.326 14.223 1.00 60.44 105 PRO A O 1
ATOM 806 N N . GLN A 1 106 ? -14.519 -1.899 15.948 1.00 67.00 106 GLN A N 1
ATOM 807 C CA . GLN A 1 106 ? -14.563 -0.689 15.130 1.00 67.00 106 GLN A CA 1
ATOM 808 C C . GLN A 1 106 ? -13.151 -0.162 14.892 1.00 67.00 106 GLN A C 1
ATOM 810 O O . GLN A 1 106 ? -12.321 -0.133 15.802 1.00 67.00 106 GLN A O 1
ATOM 815 N N . VAL A 1 107 ? -12.877 0.289 13.669 1.00 74.06 107 VAL A N 1
ATOM 816 C CA . VAL A 1 107 ? -11.558 0.789 13.275 1.00 74.06 107 VAL A CA 1
ATOM 817 C C . VAL A 1 107 ? -11.634 2.283 12.983 1.00 74.06 107 VAL A C 1
ATOM 819 O O . VAL A 1 107 ? -12.409 2.722 12.138 1.00 74.06 107 VAL A O 1
ATOM 822 N N . ALA A 1 108 ? -10.807 3.072 13.671 1.00 73.19 108 ALA A N 1
ATOM 823 C CA . ALA A 1 108 ? -10.720 4.516 13.481 1.00 73.19 108 ALA A CA 1
ATOM 824 C C . ALA A 1 108 ? -9.377 4.902 12.845 1.00 73.19 108 ALA A C 1
ATOM 826 O O . ALA A 1 108 ? -8.306 4.766 13.455 1.00 73.19 108 ALA A O 1
ATOM 827 N N . CYS A 1 109 ? -9.441 5.414 11.617 1.00 70.06 109 CYS A N 1
ATOM 828 C CA . CYS A 1 109 ? -8.304 5.969 10.891 1.00 70.06 109 CYS A CA 1
ATOM 829 C C . CYS A 1 109 ? -8.337 7.501 10.979 1.00 70.06 109 CYS A C 1
ATOM 831 O O . CYS A 1 109 ? -9.318 8.129 10.585 1.00 70.06 109 CYS A O 1
ATOM 833 N N . ARG A 1 110 ? -7.265 8.128 11.481 1.00 63.72 110 ARG A N 1
ATOM 834 C CA . ARG A 1 110 ? -7.141 9.593 11.463 1.00 63.72 110 ARG A CA 1
ATOM 835 C C . ARG A 1 110 ? -6.553 10.022 10.123 1.00 63.72 110 ARG A C 1
ATOM 837 O O . ARG A 1 110 ? -5.334 10.044 9.962 1.00 63.72 110 ARG A O 1
ATOM 844 N N . GLU A 1 111 ? -7.402 10.348 9.160 1.00 54.22 111 GLU A N 1
ATOM 845 C CA . GLU A 1 111 ? -6.971 11.066 7.964 1.00 54.22 111 GLU A CA 1
ATOM 846 C C . GLU A 1 111 ? -6.776 12.540 8.332 1.00 54.22 111 GLU A C 1
ATOM 848 O O . GLU A 1 111 ? -7.431 13.048 9.244 1.00 54.22 111 GLU A O 1
ATOM 853 N N . ARG A 1 112 ? -5.854 13.248 7.671 1.00 54.34 112 ARG A N 1
ATOM 854 C CA . ARG A 1 112 ? -5.566 14.656 7.997 1.00 54.34 112 ARG A CA 1
ATOM 855 C C . ARG A 1 112 ? -6.798 15.574 7.827 1.00 54.34 112 ARG A C 1
ATOM 857 O O . ARG A 1 112 ? -6.734 16.697 8.312 1.00 54.34 112 ARG A O 1
ATOM 864 N N . SE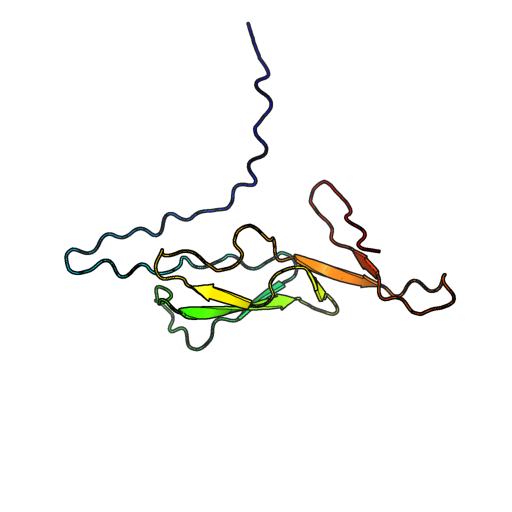R A 1 113 ? -7.912 15.081 7.265 1.00 38.66 113 SER A N 1
ATOM 865 C CA . SER A 1 113 ? -9.162 15.848 7.149 1.00 38.66 113 SER A CA 1
ATOM 866 C C . SER A 1 113 ? -10.485 15.057 7.206 1.00 38.66 113 SER A C 1
ATOM 868 O O . SER A 1 113 ? -11.526 15.699 7.167 1.00 38.66 113 SER A O 1
ATOM 870 N N . GLN A 1 114 ? -10.520 13.721 7.311 1.00 41.38 114 GLN A N 1
ATOM 871 C CA . GLN A 1 114 ? -11.784 12.958 7.377 1.00 41.38 114 GLN A CA 1
ATOM 872 C C . GLN A 1 114 ? -11.656 11.727 8.289 1.00 41.38 114 GLN A C 1
ATOM 874 O O . GLN A 1 114 ? -10.721 10.938 8.180 1.00 41.38 114 GLN A O 1
ATOM 879 N N . ILE A 1 115 ? -12.597 11.565 9.222 1.00 46.72 115 ILE A N 1
ATOM 880 C CA . ILE A 1 115 ? -12.741 10.343 10.021 1.00 46.72 115 ILE A CA 1
ATOM 881 C C . ILE A 1 115 ? -13.578 9.379 9.180 1.00 46.72 115 ILE A C 1
ATOM 883 O O . ILE A 1 115 ? -14.779 9.577 9.027 1.00 46.72 115 ILE A O 1
ATOM 887 N N . SER A 1 116 ? -12.950 8.350 8.613 1.00 45.12 116 SER A N 1
ATOM 888 C CA . SER A 1 116 ? -13.666 7.244 7.969 1.00 45.12 116 SER A CA 1
ATOM 889 C C . SER A 1 116 ? -13.959 6.172 9.023 1.00 45.12 116 SER A C 1
ATOM 891 O O . SER A 1 116 ? -13.058 5.442 9.431 1.00 45.12 116 SER A O 1
ATOM 893 N N . ILE A 1 117 ? -15.211 6.097 9.485 1.00 51.19 117 ILE A N 1
ATOM 894 C CA . ILE A 1 117 ? -15.723 4.963 10.268 1.00 51.19 117 ILE A CA 1
ATOM 895 C C . ILE A 1 117 ? -16.178 3.915 9.251 1.00 51.19 117 ILE A C 1
ATOM 897 O O . ILE A 1 117 ? -17.132 4.156 8.514 1.00 51.19 117 ILE A O 1
ATOM 901 N N . GLN A 1 118 ? -15.482 2.784 9.167 1.00 49.25 118 GLN A N 1
ATOM 902 C CA . GLN A 1 118 ? -15.994 1.617 8.444 1.00 49.25 118 GLN A CA 1
ATOM 903 C C . GLN A 1 118 ? -16.907 0.862 9.420 1.00 49.25 118 GLN A C 1
ATOM 905 O O . GLN A 1 118 ? -16.472 0.543 10.529 1.00 49.25 118 GLN A O 1
ATOM 910 N N . LYS A 1 119 ? -18.182 0.709 9.053 1.00 43.12 119 LYS A N 1
ATOM 911 C CA . LYS A 1 119 ? -19.245 0.139 9.891 1.00 43.12 119 LYS A CA 1
ATOM 912 C C . LYS A 1 119 ? -19.420 -1.349 9.618 1.00 43.12 119 LYS A C 1
ATOM 914 O O . LYS A 1 119 ? -19.253 -1.731 8.441 1.00 43.12 119 LYS A O 1
#